Protein AF-A0A8H4QF43-F1 (afdb_monomer)

Secondary structure (DSSP, 8-state):
--GGGGSS--SSHHHHHHHHHHHTTTB-TTT-PEEHHHHHH-HHHHHHHHHH-SS--EE-EEEEESS--GGGGSSS-STT--HHHHHHHHHHHHHHHTT--SHHHHTSGGGGG-GGGEEEEEHHHHHHHHTTSEEEEE-SSTTEEEEEESSTT----S-EE--

Organism: NCBI:txid84607

Mean predicted aligned error: 9.23 Å

Structure (mmCIF, N/CA/C/O backbone):
data_AF-A0A8H4QF43-F1
#
_entry.id   AF-A0A8H4QF43-F1
#
loop_
_atom_site.group_PDB
_atom_site.id
_atom_site.type_symbol
_atom_site.label_atom_id
_atom_site.label_alt_id
_atom_site.label_comp_id
_atom_site.label_asym_id
_atom_site.label_entity_id
_atom_site.label_seq_id
_atom_site.pdbx_PDB_ins_code
_atom_site.Cartn_x
_atom_site.Cartn_y
_atom_site.Cartn_z
_atom_site.occupancy
_atom_site.B_iso_or_equiv
_atom_site.auth_seq_id
_atom_site.auth_comp_id
_atom_site.auth_asym_id
_atom_site.auth_atom_id
_atom_site.pdbx_PDB_model_num
ATOM 1 N N . MET A 1 1 ? 16.253 -3.539 13.043 1.00 39.47 1 MET A N 1
ATOM 2 C CA . MET A 1 1 ? 15.835 -2.247 13.627 1.00 39.47 1 MET A CA 1
ATOM 3 C C . MET A 1 1 ? 14.913 -1.521 12.645 1.00 39.47 1 MET A C 1
ATOM 5 O O . MET A 1 1 ? 15.325 -0.562 12.014 1.00 39.47 1 MET A O 1
ATOM 9 N N . ILE A 1 2 ? 13.692 -2.040 12.473 1.00 37.81 2 ILE A N 1
ATOM 10 C CA . ILE A 1 2 ? 12.570 -1.413 11.731 1.00 37.81 2 ILE A CA 1
ATOM 11 C C . ILE A 1 2 ? 11.435 -1.070 12.717 1.00 37.81 2 ILE A C 1
ATOM 13 O O . ILE A 1 2 ? 10.722 -0.089 12.543 1.00 37.81 2 ILE A O 1
ATOM 17 N N . THR A 1 3 ? 11.344 -1.818 13.820 1.00 43.78 3 THR A N 1
ATOM 18 C CA . THR A 1 3 ? 10.343 -1.677 14.884 1.00 43.78 3 THR A CA 1
ATOM 19 C C . THR A 1 3 ? 10.349 -0.317 15.579 1.00 43.78 3 THR A C 1
ATOM 21 O O . THR A 1 3 ? 9.283 0.164 15.945 1.00 43.78 3 THR A O 1
ATOM 24 N N . ASP A 1 4 ? 11.502 0.347 15.700 1.00 42.00 4 ASP A N 1
ATOM 25 C CA . ASP A 1 4 ? 11.588 1.656 16.370 1.00 42.00 4 ASP A CA 1
ATOM 26 C C . ASP A 1 4 ? 10.925 2.786 15.559 1.00 42.00 4 ASP A C 1
ATOM 28 O O . ASP A 1 4 ? 10.592 3.831 16.111 1.00 42.00 4 ASP A O 1
ATOM 32 N N . TYR A 1 5 ? 10.659 2.575 14.262 1.00 46.31 5 TYR A N 1
ATOM 33 C CA . TYR A 1 5 ? 9.937 3.539 13.422 1.00 46.31 5 TYR A CA 1
ATOM 34 C C . TYR A 1 5 ? 8.407 3.423 13.518 1.00 46.31 5 TYR A C 1
ATOM 36 O O . TYR A 1 5 ? 7.713 4.316 13.027 1.00 46.31 5 TYR A O 1
ATOM 44 N N . LEU A 1 6 ? 7.883 2.366 14.155 1.00 51.81 6 LEU A N 1
ATOM 45 C CA . LEU A 1 6 ? 6.444 2.092 14.298 1.00 51.81 6 LEU A CA 1
ATOM 46 C C . LEU A 1 6 ? 5.827 2.686 15.579 1.00 51.81 6 LEU A C 1
ATOM 48 O O . LEU A 1 6 ? 4.631 2.539 15.796 1.00 51.81 6 LEU A O 1
ATOM 52 N N . VAL A 1 7 ? 6.619 3.330 16.445 1.00 53.47 7 VAL A N 1
ATOM 53 C CA . VAL A 1 7 ? 6.184 3.654 17.819 1.00 53.47 7 VAL A CA 1
ATOM 54 C C . VAL A 1 7 ? 5.270 4.885 17.895 1.00 53.47 7 VAL A C 1
ATOM 56 O O . VAL A 1 7 ? 4.418 4.946 18.777 1.00 53.47 7 VAL A O 1
ATOM 59 N N . GLU A 1 8 ? 5.383 5.837 16.962 1.00 60.28 8 GLU A N 1
ATOM 60 C CA . GLU A 1 8 ? 4.567 7.061 16.970 1.00 60.28 8 GLU A CA 1
ATOM 61 C C . GLU A 1 8 ? 3.990 7.389 15.590 1.00 60.28 8 GLU A C 1
ATOM 63 O O . GLU A 1 8 ? 4.702 7.415 14.571 1.00 60.28 8 GLU A O 1
ATOM 68 N N . ALA A 1 9 ? 2.683 7.673 15.580 1.00 62.38 9 ALA A N 1
ATOM 69 C CA . ALA A 1 9 ? 1.974 8.118 14.395 1.00 62.38 9 ALA A CA 1
ATOM 70 C C . ALA A 1 9 ? 2.605 9.427 13.872 1.00 62.38 9 ALA A C 1
ATOM 72 O O . ALA A 1 9 ? 2.860 10.348 14.647 1.00 62.38 9 ALA A O 1
ATOM 73 N N . PRO A 1 10 ? 2.920 9.531 12.571 1.00 68.81 10 PRO A N 1
ATOM 74 C CA . PRO A 1 10 ? 3.458 10.751 11.990 1.00 68.81 10 PRO A CA 1
ATOM 75 C C . PRO A 1 10 ? 2.420 11.878 12.042 1.00 68.81 10 PRO A C 1
ATOM 77 O O . PRO A 1 10 ? 1.342 11.730 11.484 1.00 68.81 10 PRO A O 1
ATOM 80 N N . GLU A 1 11 ? 2.809 13.033 12.581 1.00 71.88 11 GLU A N 1
ATOM 81 C CA . GLU A 1 11 ? 1.957 14.232 12.736 1.00 71.88 11 GLU A CA 1
ATOM 82 C C . GLU A 1 11 ? 1.538 14.910 11.411 1.00 71.88 11 GLU A C 1
ATOM 84 O O . GLU A 1 11 ? 0.951 15.989 11.393 1.00 71.88 11 GLU A O 1
ATOM 89 N N . SER A 1 12 ? 1.953 14.374 10.257 1.00 78.62 12 SER A N 1
ATOM 90 C CA . SER A 1 12 ? 1.532 14.918 8.967 1.00 78.62 12 SER A CA 1
ATOM 91 C C . SER A 1 12 ? 1.573 13.875 7.864 1.00 78.62 12 SER A C 1
ATOM 93 O O . SER A 1 12 ? 2.466 13.023 7.819 1.00 78.62 12 SER A O 1
ATOM 95 N N . TYR A 1 13 ? 0.685 14.039 6.882 1.00 80.12 13 TYR A N 1
ATOM 96 C CA . TYR A 1 13 ? 0.689 13.261 5.642 1.00 80.12 13 TYR A CA 1
ATOM 97 C C . TYR A 1 13 ? 2.069 13.227 4.961 1.00 80.12 13 TYR A C 1
ATOM 99 O O . TYR A 1 13 ? 2.495 12.192 4.451 1.00 80.12 13 TYR A O 1
ATOM 107 N N . SER A 1 14 ? 2.804 14.345 4.973 1.00 84.88 14 SER A N 1
ATOM 108 C CA . SER A 1 14 ? 4.127 14.428 4.341 1.00 84.88 14 SER A CA 1
ATOM 109 C C . SER A 1 14 ? 5.180 13.577 5.061 1.00 84.88 14 SER A C 1
ATOM 111 O O . SER A 1 14 ? 5.967 12.883 4.413 1.00 84.88 14 SER A O 1
ATOM 113 N N . THR A 1 15 ? 5.167 13.583 6.397 1.00 89.00 15 THR A N 1
ATOM 114 C CA . THR A 1 15 ? 6.048 12.756 7.229 1.00 89.00 15 THR A CA 1
ATOM 115 C C . THR A 1 15 ? 5.667 11.286 7.098 1.00 89.00 15 THR A C 1
ATOM 117 O O . THR A 1 15 ? 6.543 10.434 6.949 1.00 89.00 15 THR A O 1
ATOM 120 N N . ALA A 1 16 ? 4.365 10.998 7.078 1.00 89.62 16 ALA A N 1
ATOM 121 C CA . ALA A 1 16 ? 3.817 9.667 6.870 1.00 89.62 16 ALA A CA 1
ATOM 122 C C . ALA A 1 16 ? 4.265 9.073 5.532 1.00 89.62 16 ALA A C 1
ATOM 124 O O . ALA A 1 16 ? 4.822 7.978 5.514 1.00 89.62 16 ALA A O 1
ATOM 125 N N . LYS A 1 17 ? 4.141 9.831 4.432 1.00 91.88 17 LYS A N 1
ATOM 126 C CA . LYS A 1 17 ? 4.601 9.396 3.106 1.00 91.88 17 LYS A CA 1
ATOM 127 C C . LYS A 1 17 ? 6.094 9.062 3.102 1.00 91.88 17 LYS A C 1
ATOM 129 O O . LYS A 1 17 ? 6.479 8.028 2.573 1.00 91.88 17 LYS A O 1
ATOM 134 N N . LYS A 1 18 ? 6.943 9.902 3.706 1.00 91.81 18 LYS A N 1
ATOM 135 C CA . LYS A 1 18 ? 8.394 9.645 3.769 1.00 91.81 18 LYS A CA 1
ATOM 136 C C . LYS A 1 18 ? 8.722 8.365 4.537 1.00 91.81 18 LYS A C 1
ATOM 138 O O . LYS A 1 18 ? 9.532 7.573 4.068 1.00 91.81 18 LYS A O 1
ATOM 143 N N . LYS A 1 19 ? 8.090 8.148 5.696 1.00 92.00 19 LYS A N 1
ATOM 144 C CA . LYS A 1 19 ? 8.289 6.922 6.483 1.00 92.00 19 LYS A CA 1
ATOM 145 C C . LYS A 1 19 ? 7.760 5.682 5.746 1.00 92.00 19 LYS A C 1
ATOM 147 O O . LYS A 1 19 ? 8.439 4.661 5.738 1.00 92.00 19 LYS A O 1
ATOM 152 N N . ALA A 1 20 ? 6.597 5.783 5.097 1.00 93.06 20 ALA A N 1
ATOM 153 C CA . ALA A 1 20 ? 6.027 4.703 4.292 1.00 93.06 20 ALA A CA 1
ATOM 154 C C . ALA A 1 20 ? 6.942 4.325 3.124 1.00 93.06 20 ALA A C 1
ATOM 156 O O . ALA A 1 20 ? 7.204 3.146 2.929 1.00 93.06 20 ALA A O 1
ATOM 157 N N . LEU A 1 21 ? 7.506 5.312 2.419 1.00 93.81 21 LEU A N 1
ATOM 158 C CA . LEU A 1 21 ? 8.476 5.070 1.351 1.00 93.81 21 LEU A CA 1
ATOM 159 C C . LEU A 1 21 ? 9.686 4.280 1.852 1.00 93.81 21 LEU A C 1
ATOM 161 O O . LEU A 1 21 ? 10.066 3.313 1.213 1.00 93.81 21 LEU A O 1
ATOM 165 N N . VAL A 1 22 ? 10.264 4.633 3.003 1.00 92.38 22 VAL A N 1
ATOM 166 C CA . VAL A 1 22 ? 11.393 3.872 3.569 1.00 92.38 22 VAL A CA 1
ATOM 167 C C . VAL A 1 22 ? 10.991 2.426 3.880 1.00 92.38 22 VAL A C 1
ATOM 169 O O . VAL A 1 22 ? 11.721 1.505 3.519 1.00 92.38 22 VAL A O 1
ATOM 172 N N . ARG A 1 23 ? 9.829 2.216 4.514 1.00 92.31 23 ARG A N 1
ATOM 173 C CA . ARG A 1 23 ? 9.310 0.870 4.818 1.00 92.31 23 ARG A CA 1
ATOM 174 C C . ARG A 1 23 ? 9.078 0.049 3.545 1.00 92.31 23 ARG A C 1
ATOM 176 O O . ARG A 1 23 ? 9.438 -1.121 3.490 1.00 92.31 23 ARG A O 1
ATOM 183 N N . ASP A 1 24 ? 8.519 0.681 2.520 1.00 91.38 24 ASP A N 1
ATOM 184 C CA . ASP A 1 24 ? 8.120 0.053 1.259 1.00 91.38 24 ASP A CA 1
ATOM 185 C C . ASP A 1 24 ? 9.265 0.019 0.229 1.00 91.38 24 ASP A C 1
ATOM 187 O O . ASP A 1 24 ? 9.028 -0.121 -0.970 1.00 91.38 24 ASP A O 1
ATOM 191 N N . ASN A 1 25 ? 10.518 0.175 0.672 1.00 90.06 25 ASN A N 1
ATOM 192 C CA . ASN A 1 25 ? 11.718 0.179 -0.171 1.00 90.06 25 ASN A CA 1
ATOM 193 C C . ASN A 1 25 ? 11.645 1.160 -1.361 1.00 90.06 25 ASN A C 1
ATOM 195 O O . ASN A 1 25 ? 12.050 0.858 -2.483 1.00 90.06 25 ASN A O 1
ATOM 199 N N . PHE A 1 26 ? 11.077 2.337 -1.110 1.00 92.31 26 PHE A N 1
ATOM 200 C CA . PHE A 1 26 ? 10.868 3.433 -2.055 1.00 92.31 26 PHE A CA 1
ATOM 201 C C . PHE A 1 26 ? 10.077 3.035 -3.302 1.00 92.31 26 PHE A C 1
ATOM 203 O O . PHE A 1 26 ? 10.205 3.667 -4.354 1.00 92.31 26 PHE A O 1
ATOM 210 N N . CYS A 1 27 ? 9.253 1.993 -3.206 1.00 90.69 27 CYS A N 1
ATOM 211 C CA . CYS A 1 27 ? 8.494 1.487 -4.330 1.00 90.69 27 CYS A CA 1
ATOM 212 C C . CYS A 1 27 ? 7.019 1.321 -3.992 1.00 90.69 27 CYS A C 1
ATOM 214 O O . CYS A 1 27 ? 6.600 1.252 -2.837 1.00 90.69 27 CYS A O 1
ATOM 216 N N . CYS A 1 28 ? 6.207 1.281 -5.041 1.00 91.38 28 CYS A N 1
ATOM 217 C CA . CYS A 1 28 ? 4.838 0.864 -4.897 1.00 91.38 28 CYS A CA 1
ATOM 218 C C . CYS A 1 28 ? 4.784 -0.597 -4.443 1.00 91.38 28 CYS A C 1
ATOM 220 O O . CYS A 1 28 ? 5.340 -1.477 -5.100 1.00 91.38 28 CYS A O 1
ATOM 222 N N . VAL A 1 29 ? 4.023 -0.855 -3.384 1.00 89.44 29 VAL A N 1
ATOM 223 C CA . VAL A 1 29 ? 3.903 -2.187 -2.790 1.00 89.44 29 VAL A CA 1
ATOM 224 C C . VAL A 1 29 ? 3.270 -3.244 -3.708 1.00 89.44 29 VAL A C 1
ATOM 226 O O . VAL A 1 29 ? 3.524 -4.431 -3.550 1.00 89.44 29 VAL A O 1
ATOM 229 N N . ILE A 1 30 ? 2.473 -2.850 -4.705 1.00 87.88 30 ILE A N 1
ATOM 230 C CA . ILE A 1 30 ? 1.798 -3.800 -5.609 1.00 87.88 30 ILE A CA 1
ATOM 231 C C . ILE A 1 30 ? 2.663 -4.111 -6.837 1.00 87.88 30 ILE A C 1
ATOM 233 O O . ILE A 1 30 ? 2.912 -5.276 -7.159 1.00 87.88 30 ILE A O 1
ATOM 237 N N . SER A 1 31 ? 3.123 -3.073 -7.536 1.00 85.69 31 SER A N 1
ATOM 238 C CA . SER A 1 31 ? 3.877 -3.209 -8.790 1.00 85.69 31 SER A CA 1
ATOM 239 C C . SER A 1 31 ? 5.389 -3.346 -8.602 1.00 85.69 31 SER A C 1
ATOM 241 O O . SER A 1 31 ? 6.074 -3.853 -9.494 1.00 85.69 31 SER A O 1
ATOM 243 N N . GLY A 1 32 ? 5.932 -2.878 -7.475 1.00 85.81 32 GLY A N 1
ATOM 244 C CA . GLY A 1 32 ? 7.370 -2.675 -7.283 1.00 85.81 32 GLY A CA 1
ATOM 245 C C . GLY A 1 32 ? 7.933 -1.493 -8.082 1.00 85.81 32 GLY A C 1
ATOM 246 O O . GLY A 1 32 ? 9.149 -1.350 -8.190 1.00 85.81 32 GLY A O 1
ATOM 247 N N . SER A 1 33 ? 7.080 -0.655 -8.685 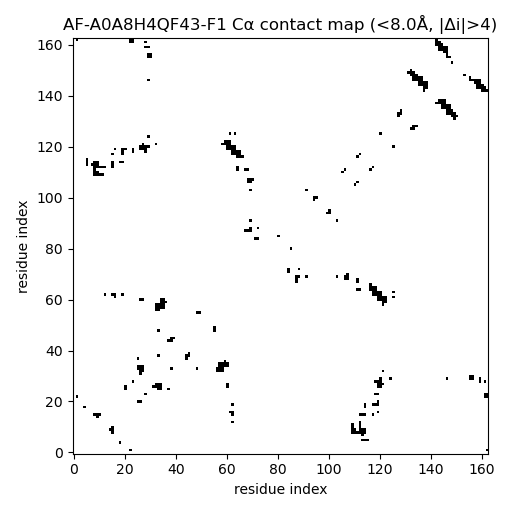1.00 87.50 33 SER A N 1
ATOM 248 C CA . SER A 1 33 ? 7.521 0.543 -9.408 1.00 87.50 33 SER A CA 1
ATOM 249 C C . SER A 1 33 ? 8.081 1.576 -8.432 1.00 87.50 33 SER A C 1
ATOM 251 O O . SER A 1 33 ? 7.403 1.950 -7.478 1.00 87.50 33 SER A O 1
ATOM 253 N N . TYR A 1 34 ? 9.300 2.050 -8.675 1.00 91.12 34 TYR A N 1
ATOM 254 C CA . TYR A 1 34 ? 9.970 2.993 -7.781 1.00 91.12 34 TYR A CA 1
ATOM 255 C C . TYR A 1 34 ? 9.352 4.392 -7.840 1.00 91.12 34 TYR A C 1
ATOM 257 O O . TYR A 1 34 ? 8.968 4.883 -8.911 1.00 91.12 34 TYR A O 1
ATOM 265 N N . ASP A 1 35 ? 9.316 5.040 -6.678 1.00 93.94 35 ASP A N 1
ATOM 266 C CA . ASP A 1 35 ? 8.882 6.418 -6.530 1.00 93.94 35 ASP A CA 1
ATOM 267 C C . ASP A 1 35 ? 9.859 7.379 -7.215 1.00 93.94 35 ASP A C 1
ATOM 269 O O . ASP A 1 35 ? 11.070 7.371 -6.980 1.00 93.94 35 ASP A O 1
ATOM 273 N N . HIS A 1 36 ? 9.301 8.217 -8.082 1.00 92.50 36 HIS A N 1
ATOM 274 C CA . HIS A 1 36 ? 10.042 9.164 -8.898 1.00 92.50 36 HIS A CA 1
ATOM 275 C C . HIS A 1 36 ? 10.890 10.121 -8.053 1.00 92.50 36 HIS A C 1
ATOM 277 O O . HIS A 1 36 ? 12.077 10.298 -8.331 1.00 92.50 36 HIS A O 1
ATOM 283 N N . ASP A 1 37 ? 10.294 10.726 -7.026 1.00 92.69 37 ASP A N 1
ATOM 284 C CA . ASP A 1 37 ? 10.953 11.769 -6.239 1.00 92.69 37 ASP A CA 1
ATOM 285 C C . ASP A 1 37 ? 12.057 11.178 -5.359 1.00 92.69 37 ASP A C 1
ATOM 287 O O . ASP A 1 37 ? 13.121 11.779 -5.208 1.00 92.69 37 ASP A O 1
ATOM 291 N N . SER A 1 38 ? 11.846 9.960 -4.858 1.00 92.56 38 SER A N 1
ATOM 292 C CA . SER A 1 38 ? 12.851 9.198 -4.114 1.00 92.56 38 SER A CA 1
ATOM 293 C C . SER A 1 38 ? 14.083 8.890 -4.971 1.00 92.56 38 SER A C 1
ATOM 295 O O . SER A 1 38 ? 15.208 9.113 -4.526 1.00 92.56 38 SER A O 1
ATOM 297 N N . LEU A 1 39 ? 13.889 8.451 -6.221 1.00 90.31 39 LEU A N 1
ATOM 298 C CA . LEU A 1 39 ? 14.991 8.203 -7.161 1.00 90.31 39 LEU A CA 1
ATOM 299 C C . LEU A 1 39 ? 15.727 9.484 -7.559 1.00 90.31 39 LEU A C 1
ATOM 301 O O . LEU A 1 39 ? 16.947 9.485 -7.675 1.00 90.31 39 LEU A O 1
ATOM 305 N N . MET A 1 40 ? 14.998 10.577 -7.783 1.00 89.81 40 MET A N 1
ATOM 306 C CA . MET A 1 40 ? 15.606 11.861 -8.141 1.00 89.81 40 MET A CA 1
ATOM 307 C C . MET A 1 40 ? 16.387 12.486 -6.979 1.00 89.81 40 MET A C 1
ATOM 309 O O . MET A 1 40 ? 17.329 13.240 -7.215 1.00 89.81 40 MET A O 1
ATOM 313 N N . GLY A 1 41 ? 15.998 12.188 -5.738 1.00 89.94 41 GLY A N 1
ATOM 314 C CA . GLY A 1 41 ? 16.641 12.700 -4.531 1.00 89.94 41 GLY A CA 1
ATOM 315 C C . GLY A 1 41 ? 17.848 11.894 -4.042 1.00 89.94 41 GLY A C 1
ATOM 316 O O . GLY A 1 41 ? 18.531 12.364 -3.134 1.00 89.94 41 GLY A O 1
ATOM 317 N N . SER A 1 42 ? 18.117 10.707 -4.601 1.00 91.56 42 SER A N 1
ATOM 318 C CA . SER A 1 42 ? 19.189 9.813 -4.141 1.00 91.56 42 SER A CA 1
ATOM 319 C C . SER A 1 42 ? 19.930 9.151 -5.303 1.00 91.56 42 SER A C 1
ATOM 321 O O . SER A 1 42 ? 19.390 8.301 -6.013 1.00 91.56 42 SER A O 1
ATOM 323 N N . GLU A 1 43 ? 21.205 9.509 -5.468 1.00 91.12 43 GLU A N 1
ATOM 324 C CA . GLU A 1 43 ? 22.082 8.914 -6.483 1.00 91.12 43 GLU A CA 1
ATOM 325 C C . GLU A 1 43 ? 22.326 7.420 -6.222 1.00 91.12 43 GLU A C 1
ATOM 327 O O . GLU A 1 43 ? 22.305 6.625 -7.159 1.00 91.12 43 GLU A O 1
ATOM 332 N N . GLU A 1 44 ? 22.473 7.030 -4.953 1.00 90.81 44 GLU A N 1
ATOM 333 C CA . GLU A 1 44 ? 22.646 5.634 -4.534 1.00 90.81 44 GLU A CA 1
ATOM 334 C C . GLU A 1 44 ? 21.433 4.781 -4.926 1.00 90.81 44 GLU A C 1
ATOM 336 O O . GLU A 1 44 ? 21.580 3.776 -5.625 1.00 90.81 44 GLU A O 1
ATOM 341 N N . LEU A 1 45 ? 20.226 5.237 -4.571 1.00 87.88 45 LEU A N 1
ATOM 342 C CA . LEU A 1 45 ? 18.983 4.542 -4.913 1.00 87.88 45 LEU A CA 1
ATOM 343 C C . LEU A 1 45 ? 18.788 4.478 -6.434 1.00 87.88 45 LEU A C 1
ATOM 345 O O . LEU A 1 45 ? 18.365 3.457 -6.974 1.00 87.88 45 LEU A O 1
ATOM 349 N N . SER A 1 46 ? 19.121 5.560 -7.145 1.00 87.12 46 SER A N 1
ATOM 350 C CA . SER A 1 46 ? 19.058 5.595 -8.606 1.00 87.12 46 SER A CA 1
ATOM 351 C C . SER A 1 46 ? 20.022 4.596 -9.249 1.00 87.12 46 SER A C 1
ATOM 353 O O . SER A 1 46 ? 19.655 3.945 -10.231 1.00 87.12 46 SER A O 1
ATOM 355 N N . ALA A 1 47 ? 21.241 4.461 -8.723 1.00 88.69 47 ALA A N 1
ATOM 356 C CA . ALA A 1 47 ? 22.233 3.517 -9.225 1.00 88.69 47 ALA A CA 1
ATOM 357 C C . ALA A 1 47 ? 21.789 2.063 -9.001 1.00 88.69 47 ALA A C 1
ATOM 359 O O . ALA A 1 47 ? 21.814 1.271 -9.947 1.00 88.69 47 ALA A O 1
ATOM 360 N N . GLU A 1 48 ? 21.314 1.732 -7.796 1.00 86.94 48 GLU A N 1
ATOM 361 C CA . GLU A 1 48 ? 20.759 0.410 -7.474 1.00 86.94 48 GLU A CA 1
ATOM 362 C C . GLU A 1 48 ? 19.578 0.067 -8.393 1.00 86.94 48 GLU A C 1
ATOM 364 O O . GLU A 1 48 ? 19.539 -0.996 -9.018 1.00 86.94 48 GLU A O 1
ATOM 369 N N . TYR A 1 49 ? 18.649 1.010 -8.558 1.00 82.31 49 TYR A N 1
ATOM 370 C CA . TYR A 1 49 ? 17.478 0.825 -9.403 1.00 82.31 49 TYR A CA 1
ATOM 371 C C . TYR A 1 49 ? 17.836 0.565 -10.873 1.00 82.31 49 TYR A C 1
ATOM 373 O O . TYR A 1 49 ? 17.286 -0.350 -11.494 1.00 82.31 49 TYR A O 1
ATOM 381 N N . CYS A 1 50 ? 18.775 1.338 -11.430 1.00 85.00 50 CYS A N 1
ATOM 382 C CA . CYS A 1 50 ? 19.229 1.169 -12.813 1.00 85.00 50 CYS A CA 1
ATOM 383 C C . CYS A 1 50 ? 19.986 -0.150 -13.025 1.00 85.00 50 CYS A C 1
ATOM 385 O O . CYS A 1 50 ? 19.915 -0.717 -14.114 1.00 85.00 50 CYS A O 1
ATOM 387 N N . ALA A 1 51 ? 20.683 -0.657 -12.003 1.00 86.50 51 ALA A N 1
ATOM 388 C CA . ALA A 1 51 ? 21.351 -1.955 -12.068 1.00 86.50 51 ALA A CA 1
ATOM 389 C C . ALA A 1 51 ? 20.352 -3.126 -12.116 1.00 86.50 51 ALA A C 1
ATOM 391 O O . ALA A 1 51 ? 20.602 -4.121 -12.796 1.00 86.50 51 ALA A O 1
ATOM 392 N N . LEU A 1 52 ? 19.216 -3.004 -11.422 1.00 82.06 52 LEU A N 1
ATOM 393 C CA . LEU A 1 52 ? 18.189 -4.048 -11.339 1.00 82.06 52 LEU A CA 1
ATOM 394 C C . LEU A 1 52 ? 17.189 -4.027 -12.506 1.00 82.06 52 LEU A C 1
ATOM 396 O O . LEU A 1 52 ? 16.615 -5.066 -12.830 1.00 82.06 52 LEU A O 1
ATOM 400 N N . ASN A 1 53 ? 16.960 -2.869 -13.138 1.00 76.81 53 ASN A N 1
ATOM 401 C CA . ASN A 1 53 ? 15.916 -2.693 -14.151 1.00 76.81 53 ASN A CA 1
ATOM 402 C C . ASN A 1 53 ? 16.446 -2.003 -15.423 1.00 76.81 53 ASN A C 1
ATOM 404 O O . ASN A 1 53 ? 16.550 -0.776 -15.454 1.00 76.81 53 ASN A O 1
ATOM 408 N N . PRO A 1 54 ? 16.677 -2.753 -16.522 1.00 70.00 54 PRO A N 1
ATOM 409 C CA . PRO A 1 54 ? 17.125 -2.192 -17.803 1.00 70.00 54 PRO A CA 1
ATOM 410 C C . PRO A 1 54 ? 16.129 -1.204 -18.434 1.00 70.00 54 PRO A C 1
ATOM 412 O O . PRO A 1 54 ? 16.509 -0.384 -19.267 1.00 70.00 54 PRO A O 1
ATOM 415 N N . PHE A 1 55 ? 14.852 -1.286 -18.041 1.00 70.12 55 PHE A N 1
ATOM 416 C CA . PHE A 1 55 ? 13.767 -0.414 -18.496 1.00 70.12 55 PHE A CA 1
ATOM 417 C C . PHE A 1 55 ? 13.067 0.224 -17.290 1.00 70.12 55 PHE A C 1
ATOM 419 O O . PHE A 1 55 ? 12.009 -0.248 -16.866 1.00 70.12 55 PHE A O 1
ATOM 426 N N . PRO A 1 56 ? 13.661 1.270 -16.695 1.00 66.88 56 PRO A N 1
ATOM 427 C CA . PRO A 1 56 ? 13.155 1.847 -15.460 1.00 66.88 56 PRO A CA 1
ATOM 428 C C . PRO A 1 56 ? 11.797 2.535 -15.672 1.00 66.88 56 PRO A C 1
ATOM 430 O O . PRO A 1 56 ? 11.718 3.574 -16.328 1.00 66.88 56 PRO A O 1
ATOM 433 N N . GLN A 1 57 ? 10.726 2.007 -15.068 1.00 72.62 57 GLN A N 1
ATOM 434 C CA . GLN A 1 57 ? 9.490 2.768 -14.860 1.00 72.62 57 GLN A CA 1
ATOM 435 C C . GLN A 1 57 ? 9.591 3.569 -13.566 1.00 72.62 57 GLN A C 1
ATOM 437 O O . GLN A 1 57 ? 9.664 3.012 -12.473 1.00 72.62 57 GLN A O 1
ATOM 442 N N . ARG A 1 58 ? 9.600 4.892 -13.693 1.00 82.31 58 ARG A N 1
ATOM 443 C CA . ARG A 1 58 ? 9.486 5.808 -12.556 1.00 82.31 58 ARG A CA 1
ATOM 444 C C . ARG A 1 58 ? 8.040 6.259 -12.478 1.00 82.31 58 ARG A C 1
ATOM 446 O O . ARG A 1 58 ? 7.474 6.646 -13.501 1.00 82.31 58 ARG A O 1
ATOM 453 N N . VAL A 1 59 ? 7.447 6.197 -11.295 1.00 90.50 59 VAL A N 1
ATOM 454 C CA . VAL A 1 59 ? 6.046 6.578 -11.087 1.00 90.50 59 VAL A CA 1
ATOM 455 C C . VAL A 1 59 ? 5.940 7.554 -9.929 1.00 90.50 59 VAL A C 1
ATOM 457 O O . VAL A 1 59 ? 6.722 7.495 -8.986 1.00 90.50 59 VAL A O 1
ATOM 460 N N . PHE A 1 60 ? 4.962 8.452 -9.982 1.00 92.25 60 PHE A N 1
ATOM 461 C CA . PHE A 1 60 ? 4.585 9.205 -8.793 1.00 92.25 60 PHE A CA 1
ATOM 462 C C . PHE A 1 60 ? 3.758 8.296 -7.891 1.00 92.25 60 PHE A C 1
ATOM 464 O O . PHE A 1 60 ? 2.739 7.746 -8.323 1.00 92.25 60 PHE A O 1
ATOM 471 N N . THR A 1 61 ? 4.217 8.121 -6.654 1.00 94.69 61 THR A N 1
ATOM 472 C CA . THR A 1 61 ? 3.488 7.343 -5.652 1.00 94.69 61 THR A CA 1
ATOM 473 C C . THR A 1 61 ? 2.687 8.240 -4.715 1.00 94.69 61 THR A C 1
ATOM 475 O O . THR A 1 61 ? 2.968 9.428 -4.518 1.00 94.69 61 THR A O 1
ATOM 478 N N . GLU A 1 62 ? 1.673 7.649 -4.112 1.00 93.94 62 GLU A N 1
ATOM 479 C CA . GLU A 1 62 ? 0.760 8.234 -3.151 1.00 93.94 62 GLU A CA 1
ATOM 480 C C . GLU A 1 62 ? 0.830 7.433 -1.851 1.00 93.94 62 GLU A C 1
ATOM 482 O O . GLU A 1 62 ? 1.111 6.233 -1.848 1.00 93.94 62 GLU A O 1
ATOM 487 N N . CYS A 1 63 ? 0.584 8.119 -0.737 1.00 92.62 63 CYS A N 1
ATOM 488 C CA . CYS A 1 63 ? 0.452 7.495 0.569 1.00 92.62 63 CYS A CA 1
ATOM 489 C C . CYS A 1 63 ? -1.028 7.147 0.751 1.00 92.62 63 CYS A C 1
ATOM 491 O O . CYS A 1 63 ? -1.850 8.024 1.016 1.00 92.62 63 CYS A O 1
ATOM 493 N N . ALA A 1 64 ? -1.372 5.887 0.507 1.00 92.00 64 ALA A N 1
ATOM 494 C CA . ALA A 1 64 ? -2.739 5.397 0.535 1.00 92.00 64 ALA A CA 1
ATOM 495 C C . ALA A 1 64 ? -3.094 4.886 1.929 1.00 92.00 64 ALA A C 1
ATOM 497 O O . ALA A 1 64 ? -2.397 4.028 2.470 1.00 92.00 64 ALA A O 1
ATOM 498 N N . HIS A 1 65 ? -4.197 5.379 2.490 1.00 90.88 65 HIS A N 1
ATOM 499 C CA . HIS A 1 65 ? -4.756 4.841 3.726 1.00 90.88 65 HIS A CA 1
ATOM 500 C C . HIS A 1 65 ? -5.440 3.494 3.478 1.00 90.88 65 HIS A C 1
ATOM 502 O O . HIS A 1 65 ? -6.218 3.365 2.534 1.00 90.88 65 HIS A O 1
ATOM 508 N N . ILE A 1 66 ? -5.182 2.504 4.337 1.00 91.00 66 ILE A N 1
ATOM 509 C CA . ILE A 1 66 ? -5.842 1.188 4.288 1.00 91.00 66 ILE A CA 1
ATOM 510 C C . ILE A 1 66 ? -7.292 1.325 4.746 1.00 91.00 66 ILE A C 1
ATOM 512 O O . ILE A 1 66 ? -8.217 0.892 4.059 1.00 91.00 66 ILE A O 1
ATOM 516 N N . LEU A 1 67 ? -7.481 1.956 5.904 1.00 89.06 67 LEU A N 1
ATOM 517 C CA . LEU A 1 67 ? -8.773 2.345 6.441 1.00 89.06 67 LEU A CA 1
ATOM 518 C C . LEU A 1 67 ? -8.914 3.873 6.347 1.00 89.06 67 LEU A C 1
ATOM 520 O O . LEU A 1 67 ? -8.003 4.596 6.761 1.00 89.06 67 LEU A O 1
ATOM 524 N N . PRO A 1 68 ? -10.031 4.378 5.795 1.00 84.38 68 PRO A N 1
ATOM 525 C CA . PRO A 1 68 ? -10.267 5.801 5.608 1.00 84.38 68 PRO A CA 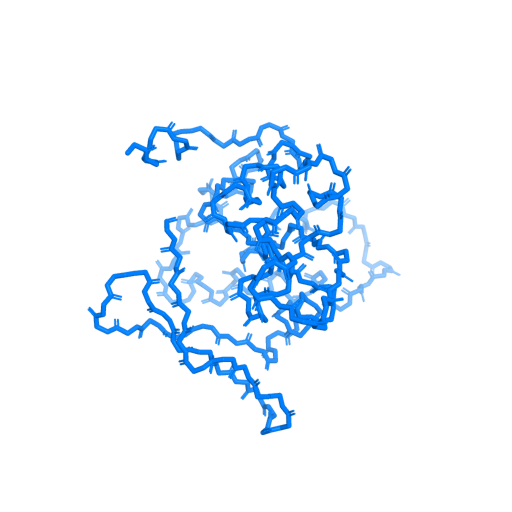1
ATOM 526 C C . PRO A 1 68 ? -10.545 6.490 6.944 1.00 84.38 68 PRO A C 1
ATOM 528 O O . PRO A 1 68 ? -11.060 5.871 7.869 1.00 84.38 68 PRO A O 1
ATOM 531 N N . ASP A 1 69 ? -10.294 7.794 7.009 1.00 80.94 69 ASP A N 1
ATOM 532 C CA . ASP A 1 69 ? -10.541 8.606 8.202 1.00 80.94 69 ASP A CA 1
ATOM 533 C C . ASP A 1 69 ? -12.001 8.466 8.712 1.00 80.94 69 ASP A C 1
ATOM 535 O O . ASP A 1 69 ? -12.948 8.775 7.973 1.00 80.94 69 ASP A O 1
ATOM 539 N N . PRO A 1 70 ? -12.211 8.001 9.963 1.00 72.62 70 PRO A N 1
ATOM 540 C CA . PRO A 1 70 ? -13.542 7.868 10.552 1.00 72.62 70 PRO A CA 1
ATOM 541 C C . PRO A 1 70 ? -14.288 9.205 10.703 1.00 72.62 70 PRO A C 1
ATOM 543 O O . PRO A 1 70 ? -15.524 9.226 10.679 1.00 72.62 70 PRO A O 1
ATOM 546 N N . SER A 1 71 ? -13.560 10.320 10.830 1.00 65.75 71 SER A N 1
ATOM 547 C CA . SER A 1 71 ? -14.084 11.664 11.111 1.00 65.75 71 SER A CA 1
ATOM 548 C C . SER A 1 71 ? -14.608 12.406 9.875 1.00 65.75 71 SER A C 1
ATOM 550 O O . SER A 1 71 ? -15.441 13.310 10.005 1.00 65.75 71 SER A O 1
ATOM 552 N N . MET A 1 72 ? -14.249 11.966 8.659 1.00 59.81 72 MET A N 1
ATOM 553 C CA . MET A 1 72 ? -14.777 12.522 7.398 1.00 59.81 72 MET A CA 1
ATOM 554 C C . MET A 1 72 ? -16.308 12.392 7.250 1.00 59.81 72 MET A C 1
ATOM 556 O O . MET A 1 72 ? -16.892 12.938 6.310 1.00 59.81 72 MET A O 1
ATOM 560 N N . ASN A 1 73 ? -16.967 11.716 8.194 1.00 50.03 73 ASN A N 1
ATOM 561 C CA . ASN A 1 73 ? -18.409 11.522 8.274 1.00 50.03 73 ASN A CA 1
ATOM 562 C C . ASN A 1 73 ? -19.179 12.653 8.993 1.00 50.03 73 ASN A C 1
ATOM 564 O O . ASN A 1 73 ? -20.401 12.695 8.877 1.00 50.03 73 ASN A O 1
ATOM 568 N N . ALA A 1 74 ? -18.524 13.558 9.739 1.00 46.31 74 ALA A N 1
ATOM 569 C CA . ALA A 1 74 ? -19.220 14.378 10.747 1.00 46.31 74 ALA A CA 1
ATOM 570 C C . ALA A 1 74 ? -19.495 15.861 10.395 1.00 46.31 74 ALA A C 1
ATOM 572 O O . ALA A 1 74 ? -20.218 16.515 11.142 1.00 46.31 74 ALA A O 1
ATOM 573 N N . GLN A 1 75 ? -18.940 16.432 9.313 1.00 39.59 75 GLN A N 1
ATOM 574 C CA . GLN A 1 75 ? -18.773 17.902 9.250 1.00 39.59 75 GLN A CA 1
ATOM 575 C C . GLN A 1 75 ? -19.384 18.688 8.072 1.00 39.59 75 GLN A C 1
ATOM 577 O O . GLN A 1 75 ? -19.124 19.883 8.009 1.00 39.59 75 GLN A O 1
ATOM 582 N N . ASN A 1 76 ? -20.216 18.146 7.167 1.00 37.12 76 ASN A N 1
ATOM 583 C CA . ASN A 1 76 ? -20.846 18.995 6.126 1.00 37.12 76 ASN A CA 1
ATOM 584 C C . ASN A 1 76 ? -22.273 18.575 5.708 1.00 37.12 76 ASN A C 1
ATOM 586 O O . ASN A 1 76 ? -22.558 17.377 5.672 1.00 37.12 76 ASN A O 1
ATOM 590 N N . PRO A 1 77 ? -23.155 19.543 5.359 1.00 38.22 77 PRO A N 1
ATOM 591 C CA . PRO A 1 77 ? -24.522 19.288 4.898 1.00 38.22 77 PRO A CA 1
ATOM 592 C C . PRO A 1 77 ? -24.565 18.514 3.560 1.00 38.22 77 PRO A C 1
ATOM 594 O O . PRO A 1 77 ? -23.589 18.523 2.805 1.00 38.22 77 PRO A O 1
ATOM 597 N N . PRO A 1 78 ? -25.689 17.833 3.261 1.00 43.44 78 PRO A N 1
ATOM 598 C CA . PRO A 1 78 ? -25.777 16.696 2.334 1.00 43.44 78 PRO A CA 1
ATOM 599 C C . PRO A 1 78 ? -25.725 17.027 0.829 1.00 43.44 78 PRO A C 1
ATOM 601 O O . PRO A 1 78 ? -25.996 16.154 0.007 1.00 43.44 78 PRO A O 1
ATOM 604 N N . ASP A 1 79 ? -25.341 18.237 0.426 1.00 45.69 79 ASP A N 1
ATOM 605 C CA . ASP A 1 79 ? -25.574 18.704 -0.951 1.00 45.69 79 ASP A CA 1
ATOM 606 C C . ASP A 1 79 ? -24.501 18.280 -1.973 1.00 45.69 79 ASP A C 1
ATOM 608 O O . ASP A 1 79 ? -24.551 18.659 -3.141 1.00 45.69 79 ASP A O 1
ATOM 612 N N . SER A 1 80 ? -23.543 17.436 -1.585 1.00 47.00 80 SER A N 1
ATOM 613 C CA . SER A 1 80 ? -22.719 16.689 -2.546 1.00 47.00 80 SER A CA 1
ATOM 614 C C . SER A 1 80 ? -22.185 15.399 -1.924 1.00 47.00 80 SER A C 1
ATOM 616 O O . SER A 1 80 ? -21.045 15.307 -1.460 1.00 47.00 80 SER A O 1
ATOM 618 N N . ALA A 1 81 ? -23.030 14.368 -1.908 1.00 46.53 81 ALA A N 1
ATOM 619 C CA . ALA A 1 81 ? -22.599 12.997 -1.671 1.00 46.53 81 ALA A CA 1
ATOM 620 C C . ALA A 1 81 ? -21.630 12.573 -2.789 1.00 46.53 81 ALA A C 1
ATOM 622 O O . ALA A 1 81 ? -22.028 12.038 -3.817 1.00 46.53 81 ALA A O 1
ATOM 623 N N . SER A 1 82 ? -20.342 12.869 -2.622 1.00 54.22 82 SER A N 1
ATOM 624 C CA . SER A 1 82 ? -19.300 12.249 -3.435 1.00 54.22 82 SER A CA 1
ATOM 625 C C . SER A 1 82 ? -19.193 10.780 -3.026 1.00 54.22 82 SER A C 1
ATOM 627 O O . SER A 1 82 ? -19.052 10.482 -1.840 1.00 54.22 82 SER A O 1
ATOM 629 N N . ASP A 1 83 ? -19.245 9.868 -4.000 1.00 53.81 83 ASP A N 1
ATOM 630 C CA . ASP A 1 83 ? -19.281 8.408 -3.798 1.00 53.81 83 ASP A CA 1
ATOM 631 C C . ASP A 1 83 ? -18.234 7.888 -2.793 1.00 53.81 83 ASP A C 1
ATOM 633 O O . ASP A 1 83 ? -18.492 6.950 -2.039 1.00 53.81 83 ASP A O 1
ATOM 637 N N . LYS A 1 84 ? -17.069 8.546 -2.717 1.00 49.53 84 LYS A N 1
ATOM 638 C CA . LYS A 1 84 ? -15.969 8.209 -1.800 1.00 49.53 84 LYS A CA 1
ATOM 639 C C . LYS A 1 84 ? -16.333 8.366 -0.315 1.00 49.53 84 LYS A C 1
ATOM 641 O O . LYS A 1 84 ? -15.877 7.575 0.506 1.00 49.53 84 LYS A O 1
ATOM 646 N N . ARG A 1 85 ? -17.155 9.361 0.048 1.00 54.31 85 ARG A N 1
ATOM 647 C CA . ARG A 1 85 ? -17.545 9.624 1.450 1.00 54.31 85 ARG A CA 1
ATOM 648 C C . ARG A 1 85 ? -18.531 8.577 1.961 1.00 54.31 85 ARG A C 1
ATOM 650 O O . ARG A 1 85 ? -18.362 8.042 3.052 1.00 54.31 85 ARG A O 1
ATOM 657 N N . THR A 1 86 ? -19.519 8.232 1.136 1.00 58.56 86 THR A N 1
ATOM 658 C CA . THR A 1 86 ? -20.519 7.210 1.470 1.00 58.56 86 THR A CA 1
ATOM 659 C C . THR A 1 86 ? -19.875 5.827 1.614 1.00 58.56 86 THR A C 1
ATOM 661 O O . THR A 1 86 ? -20.254 5.064 2.501 1.00 58.56 86 THR A O 1
ATOM 664 N N . GLN A 1 87 ? -18.854 5.525 0.803 1.00 59.00 87 GLN A N 1
ATOM 665 C CA . GLN A 1 87 ? -18.081 4.282 0.904 1.00 59.00 87 GLN A CA 1
ATOM 666 C C . GLN A 1 87 ? -17.291 4.179 2.217 1.00 59.00 87 GLN A C 1
ATOM 668 O O . GLN A 1 87 ? -17.363 3.144 2.879 1.00 59.00 87 GLN A O 1
ATOM 673 N N . GLY A 1 88 ? -16.595 5.246 2.629 1.00 64.19 88 GLY A N 1
ATOM 674 C CA . GLY A 1 88 ? -15.850 5.263 3.895 1.00 64.19 88 GLY A CA 1
ATOM 675 C C . GLY A 1 88 ? -16.754 5.095 5.120 1.00 64.19 88 GLY A C 1
ATOM 676 O O . GLY A 1 88 ? -16.452 4.301 6.008 1.00 64.19 88 GLY A O 1
ATOM 677 N N . SER A 1 89 ? -17.911 5.763 5.132 1.00 70.88 89 SER A N 1
ATOM 678 C CA . SER A 1 89 ? -18.919 5.608 6.190 1.00 70.88 89 SER A CA 1
ATOM 679 C C . SER A 1 89 ? -19.454 4.174 6.285 1.00 70.88 89 SER A C 1
ATOM 681 O O . SER A 1 89 ? -19.527 3.591 7.369 1.00 70.88 89 SER A O 1
ATOM 683 N N . MET A 1 90 ? -19.790 3.572 5.139 1.00 77.56 90 MET A N 1
ATOM 684 C CA . MET A 1 90 ? -20.320 2.211 5.088 1.00 77.56 90 MET A CA 1
ATOM 685 C C . MET A 1 90 ? -19.285 1.174 5.532 1.00 77.56 90 MET A C 1
ATOM 687 O O . MET A 1 90 ? -19.646 0.231 6.236 1.00 77.56 90 MET A O 1
ATOM 691 N N . LEU A 1 91 ? -18.009 1.358 5.179 1.00 83.12 91 LEU A N 1
ATOM 692 C CA . LEU A 1 91 ? -16.928 0.473 5.612 1.00 83.12 91 LEU A CA 1
ATOM 693 C C . LEU A 1 91 ? -16.860 0.378 7.140 1.00 83.12 91 LEU A C 1
ATOM 695 O O . LEU A 1 91 ? -16.808 -0.726 7.675 1.00 83.12 91 LEU A O 1
ATOM 699 N N . TRP A 1 92 ? -16.917 1.509 7.847 1.00 85.56 92 TRP A N 1
ATOM 700 C CA . TRP A 1 92 ? -16.858 1.518 9.309 1.00 85.56 92 TRP A CA 1
ATOM 701 C C . TRP A 1 92 ? -18.033 0.779 9.953 1.00 85.56 92 TRP A C 1
ATOM 703 O O . TRP A 1 92 ? -17.836 -0.008 10.879 1.00 85.56 92 TRP A O 1
ATOM 713 N N . VAL A 1 93 ? -19.245 0.952 9.415 1.00 86.44 93 VAL A N 1
ATOM 714 C CA . VAL A 1 93 ? -20.427 0.194 9.859 1.00 86.44 93 VAL A CA 1
ATOM 715 C C . VAL A 1 93 ? -20.235 -1.306 9.628 1.00 86.44 93 VAL A C 1
ATOM 717 O O . VAL A 1 93 ? -20.560 -2.114 10.499 1.00 86.44 93 VAL A O 1
ATOM 720 N N . VAL A 1 94 ? -19.697 -1.695 8.470 1.00 88.25 94 VAL A N 1
ATOM 721 C CA . VAL A 1 94 ? -19.416 -3.099 8.145 1.00 88.25 94 VAL A CA 1
ATOM 722 C C . VAL A 1 94 ? -18.376 -3.678 9.107 1.00 88.25 94 VAL A C 1
ATOM 724 O O . VAL A 1 94 ? -18.618 -4.730 9.693 1.00 88.25 94 VAL A O 1
ATOM 727 N N . LEU A 1 95 ? -17.266 -2.979 9.350 1.00 89.31 95 LEU A N 1
ATOM 728 C CA . LEU A 1 95 ? -16.219 -3.408 10.282 1.00 89.31 95 LE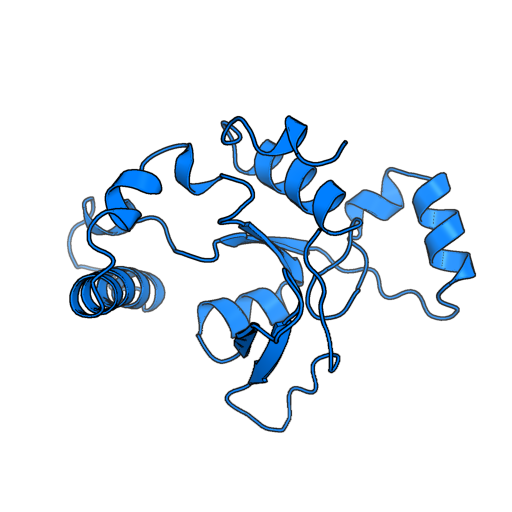U A CA 1
ATOM 729 C C . LEU A 1 95 ? -16.762 -3.612 11.704 1.00 89.31 95 LEU A C 1
ATOM 731 O O . LEU A 1 95 ? -16.494 -4.643 12.322 1.00 89.31 95 LEU A O 1
ATOM 735 N N . GLN A 1 96 ? -17.609 -2.703 12.193 1.00 89.12 96 GLN A N 1
ATOM 736 C CA . GLN A 1 96 ? -18.274 -2.865 13.489 1.00 89.12 96 GLN A CA 1
ATOM 737 C C . GLN A 1 96 ? -19.157 -4.119 13.543 1.00 89.12 96 GLN A C 1
ATOM 739 O O . GLN A 1 96 ? -19.166 -4.822 14.553 1.00 89.12 96 GLN A O 1
ATOM 744 N N . ARG A 1 97 ? -19.872 -4.445 12.456 1.00 91.12 97 ARG A N 1
ATOM 745 C CA . ARG A 1 97 ? -20.682 -5.676 12.362 1.00 91.12 97 ARG A CA 1
ATOM 746 C C . ARG A 1 97 ? -19.832 -6.947 12.386 1.00 91.12 97 ARG A C 1
ATOM 748 O O . ARG A 1 97 ? -20.320 -7.969 12.858 1.00 91.12 97 ARG A O 1
ATOM 755 N N . PHE A 1 98 ? -18.583 -6.871 11.933 1.00 91.50 98 PHE A N 1
ATOM 756 C CA . PHE A 1 98 ? -17.595 -7.949 12.035 1.00 91.50 98 PHE A CA 1
ATOM 757 C C . PHE A 1 98 ? -16.845 -7.981 13.380 1.00 91.50 98 PHE A C 1
ATOM 759 O O . PHE A 1 98 ? -15.978 -8.829 13.568 1.00 91.50 98 PHE A O 1
ATOM 766 N N . GLY A 1 99 ? -17.195 -7.110 14.334 1.00 91.69 99 GLY A N 1
ATOM 767 C CA . GLY A 1 99 ? -16.622 -7.094 15.684 1.00 91.69 99 GLY A CA 1
ATOM 768 C C . GLY A 1 99 ? -15.463 -6.115 15.883 1.00 91.69 99 GLY A C 1
ATOM 769 O O . GLY A 1 99 ? -14.943 -6.020 16.991 1.00 91.69 99 GLY A O 1
ATOM 770 N N . TYR A 1 100 ? -15.087 -5.340 14.862 1.00 89.62 100 TYR A N 1
ATOM 771 C CA . TYR A 1 100 ? -14.032 -4.327 14.953 1.00 89.62 100 TYR A CA 1
ATOM 772 C C . TYR A 1 100 ? -14.571 -2.999 15.501 1.00 89.62 100 TYR A C 1
ATOM 774 O O . TYR A 1 100 ? -14.673 -1.997 14.794 1.00 89.62 100 TYR A O 1
ATOM 782 N N . THR A 1 101 ? -14.976 -2.994 16.768 1.00 88.12 101 THR A N 1
ATOM 783 C CA . THR A 1 101 ? -15.652 -1.843 17.388 1.00 88.12 101 THR A CA 1
ATOM 784 C C . THR A 1 101 ? -14.703 -0.749 17.876 1.00 88.12 101 THR A C 1
ATOM 786 O O . THR A 1 101 ? -15.140 0.390 18.025 1.00 88.12 101 THR A O 1
ATOM 789 N N . THR A 1 102 ? -13.424 -1.061 18.097 1.00 89.31 102 THR A N 1
ATOM 790 C CA . THR A 1 102 ? -12.421 -0.120 18.630 1.00 89.31 102 THR A CA 1
ATOM 791 C C . THR A 1 102 ? -11.623 0.602 17.547 1.00 89.31 102 THR A C 1
ATOM 793 O O . THR A 1 102 ? -11.193 1.730 17.778 1.00 89.31 102 THR A O 1
ATOM 796 N N . LEU A 1 103 ? -11.499 0.011 16.349 1.00 87.50 103 LEU A N 1
ATOM 797 C CA . LEU A 1 103 ? -10.703 0.557 15.241 1.00 87.50 103 LEU A CA 1
ATOM 798 C C . LEU A 1 103 ? -11.008 2.025 14.883 1.00 87.50 103 LEU A C 1
ATOM 800 O O . LEU A 1 103 ? -10.049 2.753 14.637 1.00 87.50 103 LEU A O 1
ATOM 804 N N . PRO A 1 104 ? -12.274 2.503 14.865 1.00 86.62 104 PRO A N 1
ATOM 805 C CA . PRO A 1 104 ? -12.541 3.917 14.597 1.00 86.62 104 PRO A CA 1
ATOM 806 C C . PRO A 1 104 ? -11.831 4.855 15.579 1.00 86.62 104 PRO A C 1
ATOM 808 O O . PRO A 1 104 ? -11.269 5.860 15.164 1.00 86.62 104 PRO A O 1
ATOM 811 N N . ASN A 1 105 ? -11.816 4.501 16.867 1.00 86.88 105 ASN A N 1
ATOM 812 C CA . ASN A 1 105 ? -11.174 5.305 17.907 1.00 86.88 105 ASN A CA 1
ATOM 813 C C . ASN A 1 105 ? -9.645 5.173 17.845 1.00 86.88 105 ASN A C 1
ATOM 815 O O . ASN A 1 105 ? -8.923 6.124 18.124 1.00 86.88 105 ASN A O 1
ATOM 819 N N . GLU A 1 106 ? -9.137 3.996 17.467 1.00 89.06 106 GLU A N 1
ATOM 820 C CA . GLU A 1 106 ? -7.698 3.756 17.299 1.00 89.06 106 GLU A CA 1
ATOM 821 C C . GLU A 1 106 ? -7.091 4.542 16.129 1.00 89.06 106 GLU A C 1
ATOM 823 O O . GLU A 1 106 ? -5.887 4.783 16.123 1.00 89.06 106 GLU A O 1
ATOM 828 N N . LEU A 1 107 ? -7.905 4.929 15.143 1.00 88.62 107 LEU A N 1
ATOM 829 C CA . LEU A 1 107 ? -7.483 5.629 13.926 1.00 88.62 107 LEU A CA 1
ATOM 830 C C . LEU A 1 107 ? -7.962 7.086 13.860 1.00 88.62 107 LEU A C 1
ATOM 832 O O . LEU A 1 107 ? -7.914 7.702 12.799 1.00 88.62 107 LEU A O 1
ATOM 836 N N . GLU A 1 108 ? -8.420 7.648 14.975 1.00 85.12 108 GLU A N 1
ATOM 837 C CA . GLU A 1 108 ? -8.855 9.042 15.047 1.00 85.12 108 GLU A CA 1
ATOM 838 C C . GLU A 1 108 ? -7.664 10.020 15.092 1.00 85.12 108 GLU A C 1
ATOM 840 O O . GLU A 1 108 ? -6.612 9.733 15.674 1.00 85.12 108 GLU A O 1
ATOM 845 N N . GLY A 1 109 ? -7.842 11.204 14.496 1.00 85.44 109 GLY A N 1
ATOM 846 C CA . GLY A 1 109 ? -6.840 12.272 14.502 1.00 85.44 109 GLY A CA 1
ATOM 847 C C . GLY A 1 109 ? -5.534 11.844 13.832 1.00 85.44 109 GLY A C 1
ATOM 848 O O . GLY A 1 109 ? -5.549 11.206 12.784 1.00 85.44 109 GLY A O 1
ATOM 849 N N . GLU A 1 110 ? -4.396 12.159 14.453 1.00 85.19 110 GLU A N 1
ATOM 850 C CA . GLU A 1 110 ? -3.064 11.847 13.909 1.00 85.19 110 GLU A CA 1
ATOM 851 C C . GLU A 1 110 ? -2.802 10.341 13.755 1.00 85.19 110 GLU A C 1
ATOM 853 O O . GLU A 1 110 ? -2.014 9.925 12.902 1.00 85.19 110 GLU A O 1
ATOM 858 N N . ASN A 1 111 ? -3.508 9.493 14.514 1.00 87.12 111 ASN A N 1
ATOM 859 C CA . ASN A 1 111 ? -3.340 8.043 14.422 1.00 87.12 111 ASN A CA 1
ATOM 860 C C . ASN A 1 111 ? -3.771 7.480 13.065 1.00 87.12 111 ASN A C 1
ATOM 862 O O . ASN A 1 111 ? -3.336 6.387 12.704 1.00 87.12 111 ASN A O 1
ATOM 866 N N . ILE A 1 112 ? -4.546 8.226 12.267 1.00 88.50 112 ILE A N 1
ATOM 867 C CA . ILE A 1 112 ? -4.885 7.823 10.899 1.00 88.50 112 ILE A CA 1
ATOM 868 C C . ILE A 1 112 ? -3.639 7.651 10.021 1.00 88.50 112 ILE A C 1
ATOM 870 O O . ILE A 1 112 ? -3.648 6.858 9.078 1.00 88.50 112 ILE A O 1
ATOM 874 N N . HIS A 1 113 ? -2.561 8.374 10.337 1.00 88.94 113 HIS A N 1
ATOM 875 C CA . HIS A 1 113 ? -1.297 8.376 9.606 1.00 88.94 113 HIS A CA 1
ATOM 876 C C . HIS A 1 113 ? -0.298 7.324 10.094 1.00 88.94 113 HIS A C 1
ATOM 878 O O . HIS A 1 113 ? 0.802 7.250 9.539 1.00 88.94 113 HIS A O 1
ATOM 884 N N . ARG A 1 114 ? -0.639 6.521 11.114 1.00 90.38 114 ARG A N 1
ATOM 885 C CA . ARG A 1 114 ? 0.235 5.446 11.604 1.00 90.38 114 ARG A CA 1
ATOM 886 C C . ARG A 1 114 ? 0.684 4.550 10.453 1.00 90.38 114 ARG A C 1
ATOM 888 O O . ARG A 1 114 ? -0.079 4.303 9.515 1.00 90.38 114 ARG A O 1
ATOM 895 N N . LEU A 1 115 ? 1.921 4.062 10.525 1.00 90.31 115 LEU A N 1
ATOM 896 C CA . LEU A 1 115 ? 2.522 3.321 9.417 1.00 90.31 115 LEU A CA 1
ATOM 897 C C . LEU A 1 115 ? 1.679 2.098 9.032 1.00 90.31 115 LEU A C 1
ATOM 899 O O . LEU A 1 115 ? 1.522 1.799 7.856 1.00 90.31 115 LEU A O 1
ATOM 903 N N . GLU A 1 116 ? 1.053 1.439 9.997 1.00 89.69 116 GLU A N 1
ATOM 904 C CA . GLU A 1 116 ? 0.231 0.247 9.787 1.00 89.69 116 GLU A CA 1
ATOM 905 C C . GLU A 1 116 ? -1.078 0.525 9.042 1.00 89.69 116 GLU A C 1
ATOM 907 O O . GLU A 1 116 ? -1.688 -0.409 8.535 1.00 89.69 116 GLU A O 1
ATOM 912 N N . ASN A 1 117 ? -1.505 1.789 8.954 1.00 91.88 117 ASN A N 1
ATOM 913 C CA . ASN A 1 117 ? -2.690 2.196 8.204 1.00 91.88 117 ASN A CA 1
ATOM 914 C C . ASN A 1 117 ? -2.349 2.894 6.880 1.00 91.88 117 ASN A C 1
ATOM 916 O O . ASN A 1 117 ? -3.249 3.405 6.219 1.00 91.88 117 ASN A O 1
ATOM 920 N N . ILE A 1 118 ? -1.081 2.927 6.466 1.00 91.94 118 ILE A N 1
ATOM 921 C CA . ILE A 1 118 ? -0.678 3.543 5.199 1.00 91.94 118 ILE A CA 1
ATOM 922 C C . ILE A 1 118 ? 0.185 2.611 4.355 1.00 91.94 118 ILE A C 1
ATOM 924 O O . ILE A 1 118 ? 0.943 1.788 4.869 1.00 91.94 118 ILE A O 1
ATOM 928 N N . MET A 1 119 ? 0.106 2.769 3.039 1.00 92.75 119 MET A N 1
ATOM 929 C CA . MET A 1 119 ? 0.947 2.067 2.074 1.00 92.75 119 MET A CA 1
ATOM 930 C C . MET A 1 119 ? 1.303 2.941 0.876 1.00 92.75 119 MET A C 1
ATOM 932 O O . MET A 1 119 ? 0.539 3.820 0.479 1.00 92.75 119 MET A O 1
ATOM 936 N N . THR A 1 120 ? 2.469 2.690 0.289 1.00 94.88 120 THR A N 1
ATOM 937 C CA . THR A 1 120 ? 2.942 3.399 -0.899 1.00 94.88 120 THR A CA 1
ATOM 938 C C . THR A 1 120 ? 2.344 2.771 -2.154 1.00 94.88 120 THR A C 1
ATOM 940 O O . THR A 1 120 ? 2.682 1.644 -2.519 1.00 94.88 120 THR A O 1
ATOM 943 N N . LEU A 1 121 ? 1.475 3.498 -2.856 1.00 93.56 121 LEU A N 1
ATOM 944 C CA . LEU A 1 121 ? 0.827 3.027 -4.084 1.00 93.56 121 LEU A CA 1
ATOM 945 C C . LEU A 1 121 ? 1.085 3.967 -5.259 1.00 93.56 121 LEU A C 1
ATOM 947 O O . LEU A 1 121 ? 1.064 5.180 -5.090 1.00 93.56 121 LEU A O 1
ATOM 951 N N . ARG A 1 122 ? 1.282 3.447 -6.475 1.00 92.44 122 ARG A N 1
ATOM 952 C CA . ARG A 1 122 ? 1.146 4.285 -7.682 1.00 92.44 122 ARG A CA 1
ATOM 953 C C . ARG A 1 122 ? -0.322 4.660 -7.889 1.00 92.44 122 ARG A C 1
ATOM 955 O O . ARG A 1 122 ? -1.221 3.948 -7.451 1.00 92.44 122 ARG A O 1
ATOM 962 N N . HIS A 1 123 ? -0.557 5.785 -8.551 1.00 91.06 123 HIS A N 1
ATOM 963 C CA . HIS A 1 123 ? -1.867 6.445 -8.604 1.00 91.06 123 HIS A CA 1
ATOM 964 C C . HIS A 1 123 ? -3.040 5.569 -9.104 1.00 91.06 123 HIS A C 1
ATOM 966 O O . HIS A 1 123 ? -4.142 5.573 -8.550 1.00 91.06 123 HIS A O 1
ATOM 972 N N . ASP A 1 124 ? -2.824 4.793 -10.160 1.00 88.88 124 ASP A N 1
ATOM 973 C CA . ASP A 1 124 ? -3.796 3.836 -10.700 1.00 88.88 124 ASP A CA 1
ATOM 974 C C . ASP A 1 124 ? -4.059 2.666 -9.744 1.00 88.88 124 ASP A C 1
ATOM 976 O O . ASP A 1 124 ? -5.215 2.288 -9.546 1.00 88.88 124 ASP A O 1
ATOM 980 N N . GLU A 1 125 ? -3.018 2.142 -9.097 1.00 90.56 125 GLU A N 1
ATOM 981 C CA . GLU A 1 125 ? -3.130 1.081 -8.090 1.00 90.56 125 GLU A CA 1
ATOM 982 C C . GLU A 1 125 ? -3.854 1.568 -6.825 1.00 90.56 125 GLU A C 1
ATOM 984 O O . GLU A 1 125 ? -4.739 0.881 -6.314 1.00 90.56 125 GLU A O 1
ATOM 989 N N . HIS A 1 126 ? -3.587 2.800 -6.387 1.00 91.31 126 HIS A N 1
ATOM 990 C CA . HIS A 1 126 ? -4.345 3.461 -5.325 1.00 91.31 126 HIS A CA 1
ATOM 991 C C . HIS A 1 126 ? -5.821 3.620 -5.703 1.00 91.31 126 HIS A C 1
ATOM 993 O O . HIS A 1 126 ? -6.713 3.336 -4.903 1.00 91.31 126 HIS A O 1
ATOM 999 N N . THR A 1 127 ? -6.104 4.003 -6.950 1.00 87.56 127 THR A N 1
ATOM 1000 C CA . THR A 1 127 ? -7.480 4.158 -7.431 1.00 87.56 127 THR A CA 1
ATOM 1001 C C . THR A 1 127 ? -8.258 2.842 -7.389 1.00 87.56 127 THR A C 1
ATOM 1003 O O . THR A 1 127 ? -9.415 2.835 -6.962 1.00 87.56 127 THR A O 1
ATOM 1006 N N . VAL A 1 128 ? -7.666 1.725 -7.824 1.00 87.31 128 VAL A N 1
ATOM 1007 C CA . VAL A 1 128 ? -8.350 0.419 -7.778 1.00 87.31 128 VAL A CA 1
ATOM 1008 C C . VAL A 1 128 ? -8.448 -0.134 -6.357 1.00 87.31 128 VAL A C 1
ATOM 1010 O O . VAL A 1 128 ? -9.465 -0.748 -6.032 1.00 87.31 128 VAL A O 1
ATOM 1013 N N . PHE A 1 129 ? -7.457 0.132 -5.502 1.00 88.19 129 PHE A N 1
ATOM 1014 C CA . PHE A 1 129 ? -7.468 -0.250 -4.090 1.00 88.19 129 PHE A CA 1
ATOM 1015 C C . PHE A 1 129 ? -8.600 0.450 -3.324 1.00 88.19 129 PHE A C 1
ATOM 1017 O O . PHE A 1 129 ? -9.474 -0.215 -2.772 1.00 88.19 129 PHE A O 1
ATOM 1024 N N . THR A 1 130 ? -8.683 1.781 -3.397 1.00 84.12 130 THR A N 1
ATOM 1025 C CA . THR A 1 130 ? -9.712 2.578 -2.698 1.00 84.12 130 THR A CA 1
ATOM 1026 C C . THR A 1 130 ? -11.132 2.297 -3.205 1.00 84.12 130 THR A C 1
ATOM 1028 O O . THR A 1 130 ? -12.114 2.557 -2.514 1.00 84.12 130 THR A O 1
ATOM 1031 N N . ARG A 1 131 ? -11.270 1.733 -4.411 1.00 84.12 131 ARG A N 1
ATOM 1032 C CA . ARG A 1 131 ? -12.555 1.284 -4.977 1.00 84.12 131 ARG A CA 1
ATOM 1033 C C . ARG A 1 131 ? -12.884 -0.181 -4.671 1.00 84.12 131 ARG A C 1
ATOM 1035 O O . ARG A 1 131 ? -13.848 -0.694 -5.235 1.00 84.12 131 ARG 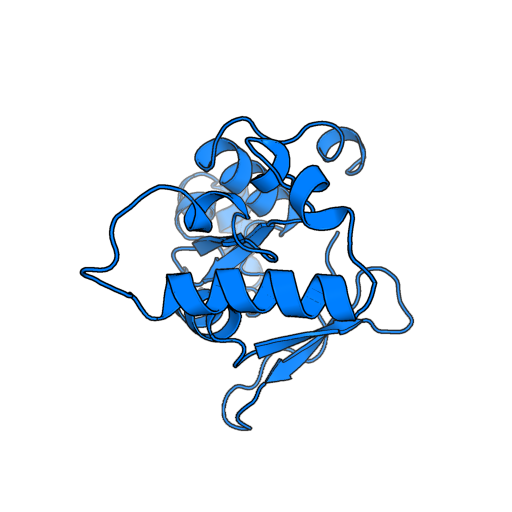A O 1
ATOM 1042 N N . PHE A 1 132 ? -12.093 -0.852 -3.832 1.00 85.62 132 PHE A N 1
ATOM 1043 C CA . PHE A 1 132 ? -12.226 -2.275 -3.496 1.00 85.62 132 PHE A CA 1
ATOM 1044 C C . PHE A 1 132 ? -12.204 -3.207 -4.720 1.00 85.62 132 PHE A C 1
ATOM 1046 O O . PHE A 1 132 ? -12.797 -4.284 -4.716 1.00 85.62 132 PHE A O 1
ATOM 1053 N N . LEU A 1 133 ? -11.516 -2.800 -5.791 1.00 86.56 133 LEU A N 1
ATOM 1054 C CA . LEU A 1 133 ? -11.304 -3.629 -6.983 1.00 86.56 133 LEU A CA 1
ATOM 1055 C C . LEU A 1 133 ? -10.031 -4.478 -6.876 1.00 86.56 133 LEU A C 1
ATOM 1057 O O . LEU A 1 133 ? -9.795 -5.340 -7.724 1.00 86.56 133 LEU A O 1
ATOM 1061 N N . LEU A 1 134 ? -9.229 -4.230 -5.842 1.00 88.50 134 LEU A N 1
ATOM 1062 C CA . LEU A 1 134 ? -8.029 -4.961 -5.469 1.00 88.50 134 LEU A CA 1
ATOM 1063 C C . LEU A 1 134 ? -7.986 -5.085 -3.943 1.00 88.50 134 LEU A C 1
ATOM 1065 O O . LEU A 1 134 ? -8.315 -4.127 -3.246 1.00 88.50 134 LEU A O 1
ATOM 1069 N N . TRP A 1 135 ? -7.584 -6.247 -3.428 1.00 90.44 135 TRP A N 1
ATOM 1070 C CA . TRP A 1 135 ? -7.394 -6.474 -1.994 1.00 90.44 135 TRP A CA 1
ATOM 1071 C C . TRP A 1 135 ? -6.254 -7.456 -1.720 1.00 90.44 135 TRP A C 1
ATOM 1073 O O . TRP A 1 135 ? -5.853 -8.243 -2.580 1.00 90.44 135 TRP A O 1
ATOM 1083 N N . PHE A 1 136 ? -5.744 -7.407 -0.495 1.00 90.25 136 PHE A N 1
ATOM 1084 C CA . PHE A 1 136 ? -4.675 -8.271 -0.011 1.00 90.25 136 PHE A CA 1
ATOM 1085 C C . PHE A 1 136 ? -5.268 -9.420 0.808 1.00 90.25 136 PHE A C 1
ATOM 1087 O O . PHE A 1 136 ? -6.187 -9.219 1.601 1.00 90.25 136 PHE A O 1
ATOM 1094 N N . VAL A 1 137 ? -4.749 -10.630 0.615 1.00 91.38 137 VAL A N 1
ATOM 1095 C CA . VAL A 1 137 ? -5.115 -11.827 1.379 1.00 91.38 137 VAL A CA 1
ATOM 1096 C C . VAL A 1 137 ? -3.866 -12.331 2.080 1.00 91.38 137 VAL A C 1
ATOM 1098 O O . VAL A 1 137 ? -2.903 -12.679 1.403 1.00 91.38 137 VAL A O 1
ATOM 1101 N N . ALA A 1 138 ? 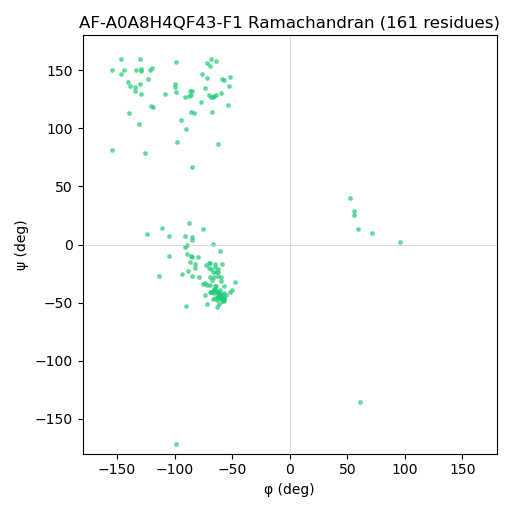-3.879 -12.353 3.411 1.00 92.00 138 ALA A N 1
ATOM 1102 C CA . ALA A 1 138 ? -2.760 -12.864 4.199 1.00 92.00 138 ALA A CA 1
ATOM 1103 C C . ALA A 1 138 ? -2.457 -14.328 3.843 1.00 92.00 138 ALA A C 1
ATOM 1105 O O . ALA A 1 138 ? -3.380 -15.110 3.586 1.00 92.00 138 ALA A O 1
ATOM 1106 N N . THR A 1 139 ? -1.176 -14.687 3.820 1.00 92.44 139 THR A N 1
ATOM 1107 C CA . THR A 1 139 ? -0.730 -16.080 3.689 1.00 92.44 139 THR A CA 1
ATOM 1108 C C . THR A 1 139 ? -0.372 -16.660 5.063 1.00 92.44 139 THR A C 1
ATOM 1110 O O . THR A 1 139 ? -0.653 -16.058 6.101 1.00 92.44 139 THR A O 1
ATOM 1113 N N . GLU A 1 140 ? 0.204 -17.864 5.091 1.00 94.62 140 GLU A N 1
ATOM 1114 C CA . GLU A 1 140 ? 0.716 -18.475 6.326 1.00 94.62 140 GLU A CA 1
ATOM 1115 C C . GLU A 1 140 ? 1.979 -17.768 6.845 1.00 94.62 140 GLU A C 1
ATOM 1117 O O . GLU A 1 140 ? 2.306 -17.870 8.029 1.00 94.62 140 GLU A O 1
ATOM 1122 N N . THR A 1 141 ? 2.679 -17.034 5.975 1.00 91.38 141 THR A N 1
ATOM 1123 C CA . THR A 1 141 ? 3.885 -16.291 6.331 1.00 91.38 141 THR A CA 1
ATOM 1124 C C . THR A 1 141 ? 3.500 -14.898 6.842 1.00 91.38 141 THR A C 1
ATOM 1126 O O . THR A 1 141 ? 2.788 -14.162 6.152 1.00 91.38 141 THR A O 1
ATOM 1129 N N . PRO A 1 142 ? 3.974 -14.480 8.031 1.00 87.81 142 PRO A N 1
ATOM 1130 C CA . PRO A 1 142 ? 3.752 -13.128 8.524 1.00 87.81 142 PRO A CA 1
ATOM 1131 C C . PRO A 1 142 ? 4.184 -12.063 7.517 1.00 87.81 142 PRO A C 1
ATOM 1133 O O . PRO A 1 142 ? 5.250 -12.152 6.911 1.00 87.81 142 PRO A O 1
ATOM 1136 N N . ASN A 1 143 ? 3.334 -11.049 7.378 1.00 81.69 143 ASN A N 1
ATOM 1137 C CA . ASN A 1 143 ? 3.467 -9.938 6.444 1.00 81.69 143 ASN A CA 1
ATOM 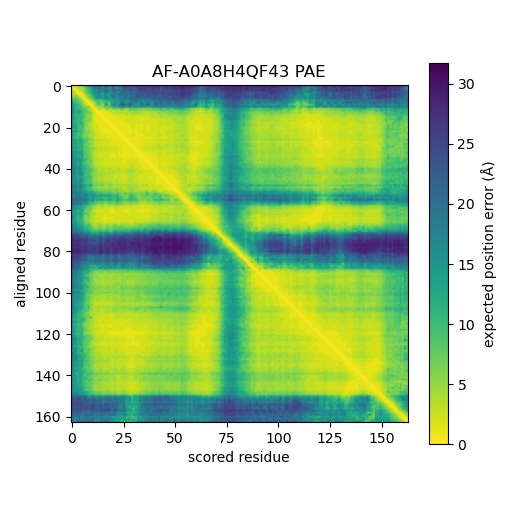1138 C C . ASN A 1 143 ? 3.539 -10.310 4.958 1.00 81.69 143 ASN A C 1
ATOM 1140 O O . ASN A 1 143 ? 3.855 -9.451 4.139 1.00 81.69 143 ASN A O 1
ATOM 1144 N N . GLU A 1 144 ? 3.214 -11.544 4.596 1.00 85.62 144 GLU A N 1
ATOM 1145 C CA . GLU A 1 144 ? 3.105 -11.966 3.212 1.00 85.62 144 GLU A CA 1
ATOM 1146 C C . GLU A 1 144 ? 1.636 -11.981 2.779 1.00 85.62 144 GLU A C 1
ATOM 1148 O O . GLU A 1 144 ? 0.743 -12.455 3.489 1.00 85.62 144 GLU A O 1
ATOM 1153 N N . TYR A 1 145 ? 1.379 -11.443 1.590 1.00 88.88 145 TYR A N 1
ATOM 1154 C CA . TYR A 1 145 ? 0.039 -11.274 1.060 1.00 88.88 145 TYR A CA 1
ATOM 1155 C C . TYR A 1 145 ? -0.038 -11.714 -0.398 1.00 88.88 145 TYR A C 1
ATOM 1157 O O . TYR A 1 145 ? 0.783 -11.343 -1.240 1.00 88.88 145 TYR A O 1
ATOM 1165 N N . THR A 1 146 ? -1.093 -12.460 -0.715 1.00 88.62 146 THR A N 1
ATOM 1166 C CA . THR A 1 146 ? -1.534 -12.677 -2.090 1.00 88.62 146 THR A CA 1
ATOM 1167 C C . THR A 1 146 ? -2.453 -11.541 -2.505 1.00 88.62 146 THR A C 1
ATOM 1169 O O . THR A 1 146 ? -3.444 -11.249 -1.832 1.00 88.62 146 THR A O 1
ATOM 1172 N N . ILE A 1 147 ? -2.171 -10.931 -3.650 1.00 87.44 147 ILE A N 1
ATOM 1173 C CA . ILE A 1 147 ? -3.009 -9.864 -4.186 1.00 87.44 147 ILE A CA 1
ATOM 1174 C C . ILE A 1 147 ? -4.141 -10.483 -5.011 1.00 87.44 147 ILE A C 1
ATOM 1176 O O . ILE A 1 147 ? -3.934 -11.366 -5.849 1.00 87.44 147 ILE A O 1
ATOM 1180 N N . ARG A 1 148 ? -5.363 -10.026 -4.756 1.00 88.06 148 ARG A N 1
ATOM 1181 C CA . ARG A 1 148 ? -6.575 -10.421 -5.472 1.00 88.06 148 ARG A CA 1
ATOM 1182 C C . ARG A 1 148 ? -7.213 -9.205 -6.115 1.00 88.06 148 ARG A C 1
ATOM 1184 O O . ARG A 1 148 ? -7.069 -8.086 -5.632 1.00 88.06 148 ARG A O 1
ATOM 1191 N N . THR A 1 149 ? -7.923 -9.435 -7.208 1.00 87.12 149 THR A N 1
ATOM 1192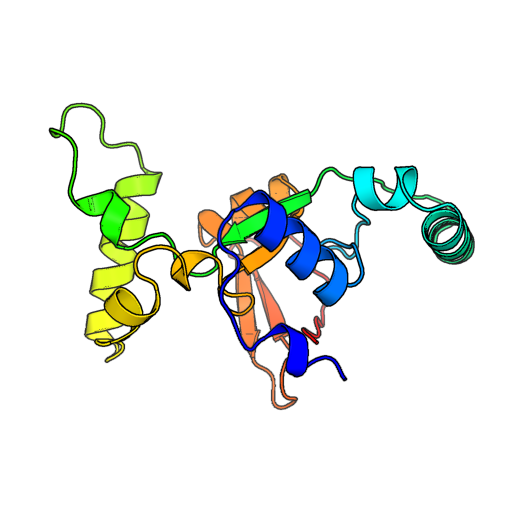 C CA . THR A 1 149 ? -8.587 -8.386 -7.974 1.00 87.12 149 THR A CA 1
ATOM 1193 C C . THR A 1 149 ? -10.008 -8.820 -8.304 1.00 87.12 149 THR A C 1
ATOM 1195 O O . THR A 1 149 ? -10.299 -10.008 -8.449 1.00 87.12 149 THR A O 1
ATOM 1198 N N . ALA A 1 150 ? -10.910 -7.850 -8.429 1.00 84.94 150 ALA A N 1
AT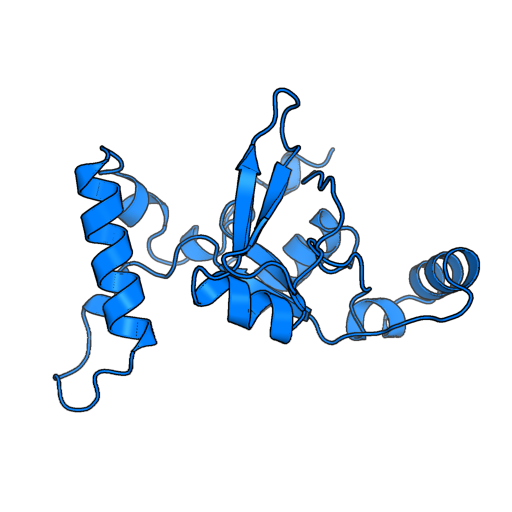OM 1199 C CA . ALA A 1 150 ? -12.287 -8.099 -8.847 1.00 84.94 150 ALA A CA 1
ATOM 1200 C C . ALA A 1 150 ? -12.378 -8.447 -10.346 1.00 84.94 150 ALA A C 1
ATOM 1202 O O . ALA A 1 150 ? -13.385 -8.994 -10.791 1.00 84.94 150 ALA A O 1
ATOM 1203 N N . TYR A 1 151 ? -11.327 -8.141 -11.121 1.00 72.44 151 TYR A N 1
ATOM 1204 C CA . TYR A 1 151 ? -11.272 -8.345 -12.566 1.00 72.44 151 TYR A CA 1
ATOM 1205 C C . TYR A 1 151 ? -9.995 -9.096 -12.985 1.00 72.44 151 TYR A C 1
ATOM 1207 O O . T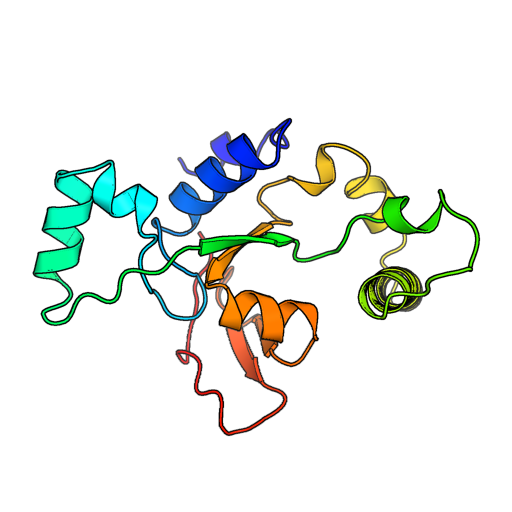YR A 1 151 ? -8.898 -8.621 -12.685 1.00 72.44 151 TYR A O 1
ATOM 1215 N N . PRO A 1 152 ? -10.100 -10.181 -13.779 1.00 58.41 152 PRO A N 1
ATOM 1216 C CA . PRO A 1 152 ? -8.951 -10.981 -14.229 1.00 58.41 152 PRO A CA 1
ATOM 1217 C C . PRO A 1 152 ? -7.873 -10.219 -15.023 1.00 58.41 152 PRO A C 1
ATOM 1219 O O . PRO A 1 152 ? -6.772 -10.730 -15.190 1.00 58.41 152 PRO A O 1
ATOM 1222 N N . GLY A 1 153 ? -8.182 -9.024 -15.546 1.00 58.50 153 GLY A N 1
ATOM 1223 C CA . GLY A 1 153 ? -7.271 -8.222 -16.375 1.00 58.50 153 GLY A CA 1
ATOM 1224 C C . GLY A 1 153 ? -6.205 -7.431 -15.606 1.00 58.50 153 GLY A C 1
ATOM 1225 O O . GLY A 1 153 ? -5.288 -6.903 -16.226 1.00 58.50 153 GLY A O 1
ATOM 1226 N N . LEU A 1 154 ? -6.308 -7.344 -14.277 1.00 56.44 154 LEU A N 1
ATOM 1227 C CA . LEU A 1 154 ? -5.252 -6.814 -13.414 1.00 56.44 154 LEU A CA 1
ATOM 1228 C C . LEU A 1 154 ? -4.432 -8.008 -12.917 1.00 56.44 154 LEU A C 1
ATOM 1230 O O . LEU A 1 154 ? -4.929 -8.783 -12.102 1.00 56.44 154 LEU A O 1
ATOM 1234 N N . THR A 1 155 ? -3.208 -8.179 -13.420 1.00 56.19 155 THR A N 1
ATOM 1235 C CA . THR A 1 155 ? -2.266 -9.212 -12.961 1.00 56.19 155 THR A CA 1
ATOM 1236 C C . THR A 1 155 ? -1.279 -8.603 -11.960 1.00 56.19 155 THR A C 1
ATOM 1238 O O . THR A 1 155 ? -0.227 -8.110 -12.376 1.00 56.19 155 THR A O 1
ATOM 1241 N N . PRO A 1 156 ? -1.590 -8.579 -10.654 1.00 56.22 156 PRO A N 1
ATOM 1242 C CA . PRO A 1 156 ? -0.615 -8.178 -9.651 1.00 56.22 156 PRO A CA 1
ATOM 1243 C C . PRO A 1 156 ? 0.506 -9.224 -9.549 1.00 56.22 156 PRO A C 1
ATOM 1245 O O . PRO A 1 156 ? 0.326 -10.385 -9.935 1.00 56.22 156 PRO A O 1
ATOM 1248 N N . ARG A 1 157 ? 1.672 -8.836 -9.014 1.00 56.66 157 ARG A N 1
ATOM 1249 C CA . ARG A 1 157 ? 2.711 -9.815 -8.659 1.00 56.66 157 ARG A CA 1
ATOM 1250 C C . ARG A 1 157 ? 2.128 -10.850 -7.675 1.00 56.66 157 ARG A C 1
ATOM 1252 O O . ARG A 1 157 ? 1.338 -10.479 -6.808 1.00 56.66 157 ARG A O 1
ATOM 1259 N N . PRO A 1 158 ? 2.488 -12.142 -7.796 1.00 50.34 158 PRO A N 1
ATOM 1260 C CA . PRO A 1 158 ? 1.823 -13.218 -7.058 1.00 50.34 158 PRO A CA 1
ATOM 1261 C C . PRO A 1 158 ? 2.072 -13.194 -5.543 1.00 50.34 158 PRO A C 1
ATOM 1263 O O . PRO A 1 158 ? 1.265 -13.753 -4.805 1.00 50.34 158 PRO A O 1
ATOM 1266 N N . LEU A 1 159 ? 3.144 -12.545 -5.081 1.00 53.25 159 LEU A N 1
ATOM 1267 C CA . LEU A 1 159 ? 3.509 -12.440 -3.671 1.00 53.25 159 LEU A CA 1
ATOM 1268 C C . LEU A 1 159 ? 4.000 -11.032 -3.345 1.00 53.25 159 LEU A C 1
ATOM 1270 O O . LEU A 1 159 ? 4.803 -10.465 -4.091 1.00 53.25 159 LEU A O 1
ATOM 1274 N N . PHE A 1 160 ? 3.539 -10.508 -2.214 1.00 60.06 160 PHE A N 1
ATOM 1275 C CA . PHE A 1 160 ? 3.999 -9.253 -1.641 1.00 60.06 160 PHE A CA 1
ATOM 1276 C C . PHE A 1 160 ? 4.349 -9.441 -0.162 1.00 60.06 160 PHE A C 1
ATOM 1278 O O . PHE A 1 160 ? 3.615 -10.123 0.545 1.00 60.06 160 PHE A O 1
ATOM 1285 N N . VAL A 1 161 ? 5.454 -8.842 0.294 1.00 54.34 161 VAL A N 1
ATOM 1286 C CA . VAL A 1 161 ? 5.904 -8.867 1.693 1.00 54.34 161 VAL A CA 1
ATOM 1287 C C . VAL A 1 161 ? 5.979 -7.429 2.208 1.00 54.34 161 VAL A C 1
ATOM 1289 O O . VAL A 1 161 ? 6.732 -6.630 1.655 1.00 54.34 161 VAL A O 1
ATOM 1292 N N . ILE A 1 162 ? 5.213 -7.099 3.250 1.00 55.69 162 ILE A N 1
ATOM 1293 C CA . ILE A 1 162 ? 5.353 -5.840 4.002 1.00 55.69 162 ILE A CA 1
ATOM 1294 C C . ILE A 1 162 ? 6.443 -6.053 5.061 1.00 55.69 162 ILE A C 1
ATOM 1296 O O . ILE A 1 162 ? 6.435 -7.066 5.755 1.00 55.69 162 ILE A O 1
ATOM 1300 N N . LEU A 1 163 ? 7.406 -5.144 5.192 1.00 45.62 163 LEU A N 1
ATOM 1301 C CA . LEU A 1 163 ? 8.408 -5.210 6.266 1.00 45.62 163 LEU A CA 1
ATOM 1302 C C . LEU A 1 163 ? 7.956 -4.445 7.512 1.00 45.62 163 LEU A C 1
ATOM 1304 O O . LEU A 1 163 ? 7.353 -3.358 7.354 1.00 45.62 163 LEU A O 1
#

Solvent-accessible surface area (backbone atoms only — not comparable to full-atom values): 9531 Å² total; per-residue (Å²): 139,65,70,81,72,69,76,62,48,30,91,38,73,70,56,25,37,55,54,33,27,63,58,43,72,40,15,16,66,67,80,61,43,34,26,39,68,60,38,76,74,29,69,68,57,37,52,55,49,54,75,76,33,96,74,77,62,69,36,69,60,42,68,38,58,77,64,66,68,63,67,80,74,76,81,76,79,84,88,70,81,50,72,69,58,60,51,49,53,50,48,55,56,51,39,37,75,75,66,50,70,57,54,56,70,65,29,45,75,53,39,41,40,19,65,94,30,44,42,34,23,35,60,69,59,39,53,36,38,80,66,68,40,35,50,79,39,76,55,94,49,89,55,29,29,36,62,47,56,78,46,90,87,62,80,65,53,77,68,37,73,64,114

Nearest PDB structures (foldseek):
  5yrz-assembly1_D  TM=4.365E-01  e=6.674E+00  Streptococcus pneumoniae TIGR4

Sequence (163 aa):
MITDYLVEAPESYSTAKKKALVRDNFCCVISGSYDHDSLMGSEELSAEYCALNPFPQRVFTECAHILPDPSMNAQNPPDSASDKRTQGSMLWVVLQRFGYTTLPNELEGENIHRLENIMTLRHDEHTVFTRFLLWFVATETPNEYTIRTAYPGLTPRPLFVIL

Foldseek 3Di:
DLVVLQPDQDQDQVVLQVNQCVQCVQAAQWARQHEQVVLVVDPVSVVVQVVVDVPHDHFHKHWAFLQDQLCLQPDDDDPDPDVLSVVNPVVLVVCVVVVNVCVNVCCHRSSSSRSVGIHIHGPVRSVCSSVVQKDWDDDPDPQKTAIDGVDPPDDTDGIGGGD

Radius of gyration: 17.0 Å; Cα contacts (8 Å, |Δi|>4): 212; chains: 1; bounding box: 48×38×37 Å

InterPro domains:
  IPR003615 HNH nuclease [PF13391] (28-136)

pLDDT: mean 78.89, std 16.57, range [37.12, 94.88]